Protein AF-A0AAN8IBB4-F1 (afdb_monomer)

Secondary structure (DSSP, 8-state):
--PPPTTTEEE---TTS--EEEEEEEEETTEEEEEEEEPPPPGGGHHHHHHHHHHTT-------S-SEETTEE-S---S-SSSSEEEETTEEEE---------

Nearest PDB structures (foldseek):
  2g59-assembly1_A  TM=9.338E-01  e=2.296E-07  Homo sapiens
  2nlk-assembly1_A  TM=9.441E-01  e=2.996E-07  Homo sapiens
  2gjt-assembly3_A  TM=9.171E-01  e=3.201E-07  Homo sapiens
  3s3e-assembly1_A  TM=9.301E-01  e=3.908E-07  Drosophila melanogaster
  8jby-assembly2_B  TM=9.411E-01  e=1.293E-06  Homo sapiens

Radius of gyration: 14.82 Å; Cα contacts (8 Å, |Δi|>4): 130; chains: 1; bounding box: 36×35×37 Å

Mean predicted aligned error: 3.88 Å

Organism: Trichostrongylus colubriformis (NCBI:txid6319)

Foldseek 3Di:
DDDQDPVFAQFQPDDPDGRDFQWGAPADPVGRRPDIDHAAADPLCLLVVVSSCVVVVPPDDDDPDDCDDPNDGRHDCSADPDADWDDDPPDIHGDPDDDDDDD

Structure (mmCIF, N/CA/C/O backbone):
data_AF-A0AAN8IBB4-F1
#
_entry.id   AF-A0AAN8IBB4-F1
#
loop_
_atom_site.group_PDB
_atom_site.id
_atom_site.type_symbol
_atom_site.label_atom_id
_atom_site.label_alt_id
_atom_site.label_comp_id
_atom_site.label_asym_id
_atom_site.label_entity_id
_atom_site.label_seq_id
_atom_site.pdbx_PDB_ins_code
_atom_site.Cartn_x
_atom_site.Cartn_y
_atom_site.Cartn_z
_atom_site.occupancy
_atom_site.B_iso_or_equiv
_atom_site.auth_seq_id
_atom_site.auth_comp_id
_atom_site.auth_asym_id
_atom_site.auth_atom_id
_atom_site.pdbx_PDB_model_num
ATOM 1 N N . ASP A 1 1 ? 14.590 -8.685 11.621 1.00 71.12 1 ASP A N 1
ATOM 2 C CA . ASP A 1 1 ? 14.182 -7.542 10.790 1.00 71.12 1 ASP A CA 1
ATOM 3 C C . ASP A 1 1 ? 13.791 -8.056 9.407 1.00 71.12 1 ASP A C 1
ATOM 5 O O . ASP A 1 1 ? 14.283 -9.119 9.036 1.00 71.12 1 ASP A O 1
ATOM 9 N N . VAL A 1 2 ? 12.891 -7.376 8.693 1.00 83.62 2 VAL A N 1
ATOM 10 C CA . VAL A 1 2 ? 12.436 -7.761 7.343 1.00 83.62 2 VAL A CA 1
ATOM 11 C C . VAL A 1 2 ? 12.895 -6.690 6.357 1.00 83.62 2 VAL A C 1
ATOM 13 O O . VAL A 1 2 ? 12.330 -5.600 6.293 1.00 83.62 2 VAL A O 1
ATOM 16 N N . GLY A 1 3 ? 13.947 -6.995 5.600 1.00 88.94 3 GLY A N 1
ATOM 17 C CA . GLY A 1 3 ? 14.497 -6.079 4.601 1.00 88.94 3 GLY A CA 1
ATOM 18 C C . GLY A 1 3 ? 13.625 -5.966 3.347 1.00 88.94 3 GLY A C 1
ATOM 19 O O . GLY A 1 3 ? 12.939 -6.917 2.976 1.00 88.94 3 GLY A O 1
ATOM 20 N N . CYS A 1 4 ? 13.692 -4.811 2.682 1.00 93.56 4 CYS A N 1
ATOM 21 C CA . CYS A 1 4 ? 13.149 -4.592 1.339 1.00 93.56 4 CYS A CA 1
ATOM 22 C C . CYS A 1 4 ? 14.270 -4.840 0.320 1.00 93.56 4 CYS A C 1
ATOM 24 O O . CYS A 1 4 ? 15.322 -4.207 0.402 1.00 93.56 4 CYS A O 1
ATOM 26 N N . LEU A 1 5 ? 14.090 -5.788 -0.603 1.00 93.56 5 LEU A N 1
ATOM 27 C CA . LEU A 1 5 ? 15.151 -6.173 -1.542 1.00 93.56 5 LEU A CA 1
ATOM 28 C C . LEU A 1 5 ? 15.221 -5.194 -2.717 1.00 93.56 5 LEU A C 1
ATOM 30 O O . LEU A 1 5 ? 14.288 -5.134 -3.513 1.00 93.56 5 LEU A O 1
ATOM 34 N N . ASP A 1 6 ? 16.345 -4.503 -2.900 1.00 93.69 6 ASP A N 1
ATOM 35 C CA . ASP A 1 6 ? 16.497 -3.512 -3.979 1.00 93.69 6 ASP A CA 1
ATOM 36 C C . ASP A 1 6 ? 16.239 -4.075 -5.383 1.00 93.69 6 ASP A C 1
ATOM 38 O O . ASP A 1 6 ? 15.679 -3.388 -6.236 1.00 93.69 6 ASP A O 1
ATOM 42 N N . ALA A 1 7 ? 16.613 -5.336 -5.625 1.00 94.06 7 ALA A N 1
ATOM 43 C CA . ALA A 1 7 ? 16.488 -5.975 -6.935 1.00 94.06 7 ALA A CA 1
ATOM 44 C C . ALA A 1 7 ? 15.034 -6.123 -7.414 1.00 94.06 7 ALA A C 1
ATOM 46 O O . ALA A 1 7 ? 14.784 -6.165 -8.617 1.00 94.06 7 ALA A O 1
ATOM 47 N N . THR A 1 8 ? 14.079 -6.223 -6.487 1.00 95.00 8 THR A N 1
ATOM 48 C CA . THR A 1 8 ? 12.661 -6.442 -6.808 1.00 95.00 8 THR A CA 1
ATOM 49 C C . THR A 1 8 ? 11.741 -5.429 -6.144 1.00 95.00 8 THR A C 1
ATOM 51 O O . THR A 1 8 ? 10.523 -5.617 -6.184 1.00 95.00 8 THR A O 1
ATOM 54 N N . ARG A 1 9 ? 12.288 -4.377 -5.517 1.00 96.75 9 ARG A N 1
ATOM 55 C CA . ARG A 1 9 ? 11.464 -3.379 -4.840 1.00 96.75 9 ARG A CA 1
ATOM 56 C C . ARG A 1 9 ? 10.560 -2.674 -5.838 1.00 96.75 9 ARG A C 1
ATOM 58 O O . ARG A 1 9 ? 10.959 -2.396 -6.973 1.00 96.75 9 ARG A O 1
ATOM 65 N N . VAL A 1 10 ? 9.354 -2.363 -5.395 1.00 96.62 10 VAL A N 1
ATOM 66 C CA . VAL A 1 10 ? 8.483 -1.448 -6.121 1.00 96.62 10 VAL A CA 1
ATOM 67 C C . VAL A 1 10 ? 9.087 -0.047 -6.020 1.00 96.62 10 VAL A C 1
ATOM 69 O O . VAL A 1 10 ? 9.607 0.341 -4.972 1.00 96.62 10 VAL A O 1
ATOM 72 N N . LYS A 1 11 ? 9.066 0.693 -7.129 1.00 96.31 11 LYS A N 1
ATOM 73 C CA . LYS A 1 11 ? 9.526 2.083 -7.189 1.00 96.31 11 LYS A CA 1
ATOM 74 C C . LYS A 1 11 ? 8.345 2.965 -7.548 1.00 96.31 11 LYS A C 1
ATOM 76 O O . LYS A 1 11 ? 7.666 2.684 -8.534 1.00 96.31 11 LYS A O 1
ATOM 81 N N . LEU A 1 12 ? 8.093 3.991 -6.749 1.00 96.19 12 LEU A N 1
ATOM 82 C CA . LEU A 1 12 ? 7.019 4.938 -7.015 1.00 96.19 12 LEU A CA 1
ATOM 83 C C . LEU A 1 12 ? 7.457 5.939 -8.085 1.00 96.19 12 LEU A C 1
ATOM 85 O O . LEU A 1 12 ? 8.518 6.549 -7.984 1.00 96.19 12 LEU A O 1
ATOM 89 N N . GLU A 1 13 ? 6.619 6.146 -9.092 1.00 93.31 13 GLU A N 1
ATOM 90 C CA . GLU A 1 13 ? 6.833 7.089 -10.193 1.00 93.31 13 GLU A CA 1
ATOM 91 C C . GLU A 1 13 ? 6.324 8.496 -9.826 1.00 93.31 13 GLU A C 1
ATOM 93 O O . GLU A 1 13 ? 5.571 9.131 -10.565 1.00 93.31 13 GLU A O 1
ATOM 98 N N . TYR A 1 14 ? 6.693 8.993 -8.641 1.00 81.50 14 TYR A N 1
ATOM 99 C CA . TYR A 1 14 ? 6.253 10.306 -8.168 1.00 81.50 14 TYR A CA 1
ATOM 100 C C . TYR A 1 14 ? 7.066 11.431 -8.822 1.00 81.50 14 TYR A C 1
ATOM 102 O O . TYR A 1 14 ? 8.299 11.418 -8.803 1.00 81.50 14 TYR A O 1
ATOM 110 N N . TYR A 1 15 ? 6.399 12.460 -9.352 1.00 66.69 15 TYR A N 1
ATOM 111 C CA . TYR A 1 15 ? 7.097 13.619 -9.910 1.00 66.69 15 TYR A CA 1
ATOM 112 C C . TYR A 1 15 ? 7.746 14.438 -8.778 1.00 66.69 15 TYR A C 1
ATOM 114 O O . TYR A 1 15 ? 7.066 15.166 -8.056 1.00 66.69 15 TYR A O 1
ATOM 122 N N . GLY A 1 16 ? 9.065 14.297 -8.602 1.00 67.19 16 GLY A N 1
ATOM 123 C CA . GLY A 1 16 ? 9.860 15.078 -7.642 1.00 67.19 16 GLY A CA 1
ATOM 124 C C . GLY A 1 16 ? 9.837 14.592 -6.185 1.00 67.19 16 GLY A C 1
ATOM 125 O O . GLY A 1 16 ? 10.147 15.383 -5.296 1.00 67.19 16 GLY A O 1
ATOM 126 N N . GLY A 1 17 ? 9.466 13.332 -5.929 1.00 77.88 17 GLY A N 1
ATOM 127 C CA . GLY A 1 17 ? 9.435 12.722 -4.588 1.00 77.88 17 GLY A CA 1
ATOM 128 C C . GLY A 1 17 ? 10.420 11.559 -4.413 1.00 77.88 17 GLY A C 1
ATOM 129 O O . GLY A 1 17 ? 11.114 11.183 -5.354 1.00 77.88 17 GLY A O 1
ATOM 130 N N . ASP A 1 18 ? 10.468 10.999 -3.201 1.00 87.75 18 ASP A N 1
ATOM 131 C CA . ASP A 1 18 ? 11.159 9.732 -2.912 1.00 87.75 18 ASP A CA 1
ATOM 132 C C . ASP A 1 18 ? 10.442 8.572 -3.634 1.00 87.75 18 ASP A C 1
ATOM 134 O O . ASP A 1 18 ? 9.210 8.511 -3.644 1.00 87.75 18 ASP A O 1
ATOM 138 N N . ASP A 1 19 ? 11.206 7.668 -4.254 1.00 94.69 19 ASP A N 1
ATOM 139 C CA . ASP A 1 19 ? 10.675 6.512 -4.988 1.00 94.69 19 ASP A CA 1
ATOM 140 C C . ASP A 1 19 ? 10.409 5.301 -4.076 1.00 94.69 19 ASP A C 1
ATOM 142 O O . ASP A 1 19 ? 9.975 4.243 -4.549 1.00 94.69 19 ASP A O 1
ATOM 146 N N . TYR A 1 20 ? 10.715 5.424 -2.782 1.00 95.62 20 TYR A N 1
ATOM 147 C CA . TYR A 1 20 ? 10.723 4.308 -1.855 1.00 95.62 20 TYR A CA 1
ATOM 148 C C . TYR A 1 20 ? 9.341 3.973 -1.282 1.00 95.62 20 TYR A C 1
ATOM 150 O O . TYR A 1 20 ? 8.658 4.790 -0.666 1.00 95.62 20 TYR A O 1
ATOM 158 N N . ILE A 1 21 ? 8.998 2.690 -1.368 1.00 97.31 21 ILE A N 1
ATOM 159 C CA . ILE A 1 21 ? 7.993 2.032 -0.537 1.00 97.31 21 ILE A CA 1
ATOM 160 C C . ILE A 1 21 ? 8.530 0.654 -0.135 1.00 97.31 21 ILE A C 1
ATOM 162 O O . ILE A 1 21 ? 9.240 0.002 -0.903 1.00 97.31 21 ILE A O 1
ATOM 166 N N . HIS A 1 22 ? 8.212 0.190 1.077 1.00 97.56 22 HIS A N 1
ATOM 167 C CA . HIS A 1 22 ? 8.621 -1.141 1.541 1.00 97.56 22 HIS A CA 1
ATOM 168 C C . HIS A 1 22 ? 7.702 -2.212 0.936 1.00 97.56 22 HIS A C 1
ATOM 170 O O . HIS A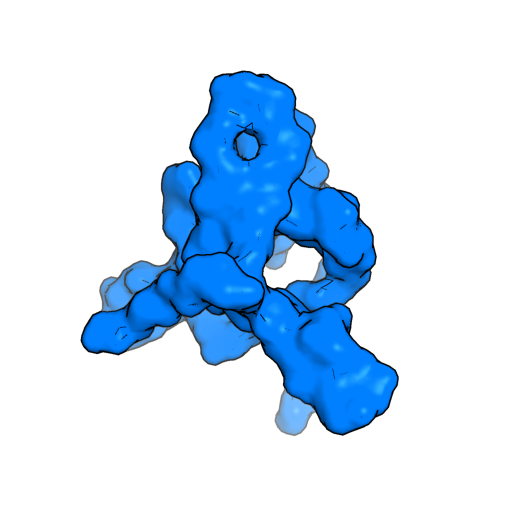 1 22 ? 6.750 -2.693 1.559 1.00 97.56 22 HIS A O 1
ATOM 176 N N . ALA A 1 23 ? 7.936 -2.495 -0.343 1.00 97.94 23 ALA A N 1
ATOM 177 C CA . ALA A 1 23 ? 7.192 -3.452 -1.141 1.00 97.94 23 ALA A CA 1
ATOM 178 C C . ALA A 1 23 ? 8.094 -4.094 -2.198 1.00 97.94 23 ALA A C 1
ATOM 180 O O . ALA A 1 23 ? 8.958 -3.434 -2.772 1.00 97.94 23 ALA A O 1
ATOM 181 N N . ASN A 1 24 ? 7.847 -5.363 -2.509 1.00 97.75 24 ASN A N 1
ATOM 182 C CA . ASN A 1 24 ? 8.575 -6.124 -3.516 1.00 97.75 24 ASN A CA 1
ATOM 183 C C . ASN A 1 24 ? 7.607 -6.823 -4.475 1.00 97.75 24 ASN A C 1
ATOM 185 O O . ASN A 1 24 ? 6.599 -7.393 -4.049 1.00 97.75 24 ASN A O 1
ATOM 189 N N . TYR A 1 25 ? 7.953 -6.844 -5.763 1.00 97.31 25 TYR A N 1
ATOM 190 C CA . TYR A 1 25 ? 7.301 -7.730 -6.722 1.00 97.31 25 TYR A CA 1
ATOM 191 C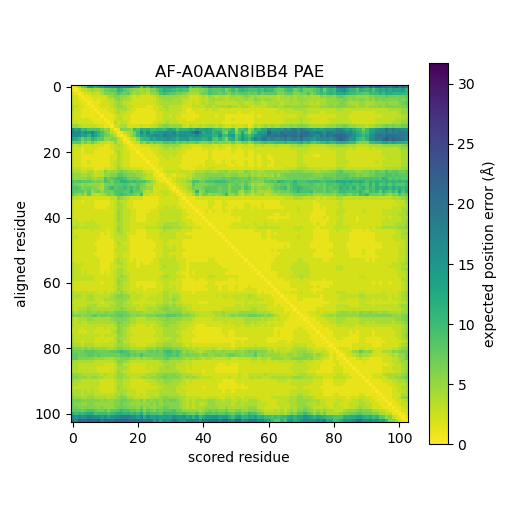 C . TYR A 1 25 ? 7.653 -9.184 -6.412 1.00 97.31 25 TYR A C 1
ATOM 193 O O . TYR A 1 25 ? 8.825 -9.532 -6.239 1.00 97.31 25 TYR A O 1
ATOM 201 N N . VAL A 1 26 ? 6.635 -10.041 -6.388 1.00 95.62 26 VAL A N 1
ATOM 202 C CA . VAL A 1 26 ? 6.773 -11.485 -6.201 1.00 95.62 26 VAL A CA 1
ATOM 203 C C . VAL A 1 26 ? 6.153 -12.201 -7.393 1.00 95.62 26 VAL A C 1
ATOM 205 O O . VAL A 1 26 ? 4.978 -12.022 -7.723 1.00 95.62 26 VAL A O 1
ATOM 208 N N . GLY A 1 27 ? 6.976 -13.003 -8.062 1.00 93.31 27 GLY A N 1
ATOM 209 C CA . GLY A 1 27 ? 6.576 -13.780 -9.224 1.00 93.31 27 GLY A CA 1
ATOM 210 C C . GLY A 1 27 ? 6.098 -15.189 -8.884 1.00 93.31 27 GLY A C 1
ATOM 211 O O . GLY A 1 27 ? 6.367 -15.736 -7.818 1.00 93.31 27 GLY A O 1
ATOM 212 N N . THR A 1 28 ? 5.426 -15.798 -9.849 1.00 90.75 28 THR A N 1
ATOM 213 C CA . THR A 1 28 ? 5.196 -17.238 -9.973 1.00 90.75 28 THR A CA 1
ATOM 214 C C . THR A 1 28 ? 5.979 -17.759 -11.186 1.00 90.75 28 THR A C 1
ATOM 216 O O . THR A 1 28 ? 6.430 -16.956 -12.008 1.00 90.75 28 THR A O 1
ATOM 219 N N . PRO A 1 29 ? 6.100 -19.087 -11.383 1.00 90.62 29 PRO A N 1
ATOM 220 C CA . PRO A 1 29 ? 6.723 -19.642 -12.590 1.00 90.62 29 PRO A CA 1
ATOM 221 C C . PRO A 1 29 ? 6.097 -19.158 -13.909 1.00 90.62 29 PRO A C 1
ATOM 223 O O . PRO A 1 29 ? 6.747 -19.191 -14.947 1.00 90.62 29 PRO A O 1
ATOM 226 N N . THR A 1 30 ? 4.839 -18.710 -13.874 1.00 91.25 30 THR A N 1
ATOM 227 C CA . THR A 1 30 ? 4.069 -18.267 -15.044 1.00 91.25 30 THR A CA 1
ATOM 228 C C . THR A 1 30 ? 3.906 -16.748 -15.146 1.00 91.25 30 THR A C 1
ATOM 230 O O . THR A 1 30 ? 3.417 -16.263 -16.161 1.00 91.25 30 THR A O 1
ATOM 233 N N . SER A 1 31 ? 4.291 -15.979 -14.122 1.00 89.38 31 SER A N 1
ATOM 234 C CA . SER A 1 31 ? 4.170 -14.517 -14.113 1.00 89.38 31 SER A CA 1
ATOM 235 C C . SER A 1 31 ? 5.192 -13.903 -13.160 1.00 89.38 31 SER A C 1
ATOM 237 O 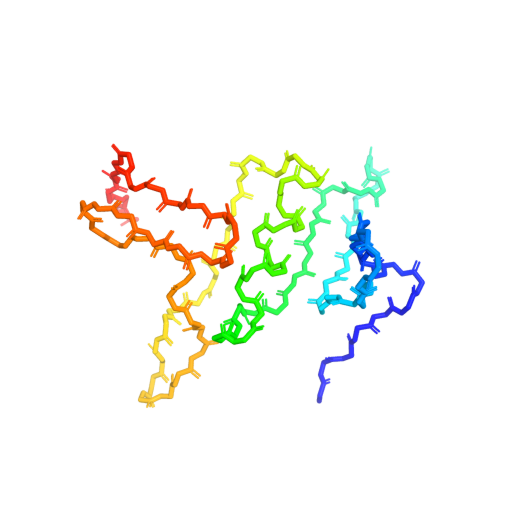O . SER A 1 31 ? 5.077 -14.029 -11.946 1.00 89.38 31 SER A O 1
ATOM 239 N N . SER A 1 32 ? 6.196 -13.208 -13.697 1.00 81.81 32 SER A N 1
ATOM 240 C CA . SER A 1 32 ? 7.307 -12.643 -12.915 1.00 81.81 32 SER A CA 1
ATOM 241 C C . SER A 1 32 ? 6.904 -11.513 -11.957 1.00 81.81 32 SER A C 1
ATOM 243 O O . SER A 1 32 ? 7.656 -11.208 -11.035 1.00 81.81 32 SER A O 1
ATOM 245 N N . ARG A 1 33 ? 5.722 -10.912 -12.141 1.00 82.62 33 ARG A N 1
ATOM 246 C CA . ARG A 1 33 ? 5.160 -9.844 -11.296 1.00 82.62 33 ARG A CA 1
ATOM 247 C C . ARG A 1 33 ? 3.705 -10.149 -10.954 1.00 82.62 33 ARG A C 1
ATOM 249 O O . ARG A 1 33 ? 2.796 -9.408 -11.310 1.00 82.62 33 ARG A O 1
ATOM 256 N N . ARG A 1 34 ? 3.475 -11.301 -10.325 1.00 90.06 34 ARG A N 1
ATOM 257 C CA . ARG A 1 34 ? 2.117 -11.769 -10.028 1.00 90.06 34 ARG A CA 1
ATOM 258 C C . ARG A 1 34 ? 1.499 -11.068 -8.823 1.00 90.06 34 ARG A C 1
ATOM 260 O O . ARG A 1 34 ? 0.280 -10.888 -8.799 1.00 90.06 34 ARG A O 1
ATOM 267 N N . PHE A 1 35 ? 2.325 -10.743 -7.833 1.00 96.44 35 PHE A N 1
ATOM 268 C CA . PHE A 1 35 ? 1.923 -10.139 -6.570 1.00 96.44 35 PHE A CA 1
ATOM 269 C C . PHE A 1 35 ? 2.854 -8.990 -6.198 1.00 96.44 35 PHE A C 1
ATOM 271 O O . PHE A 1 35 ? 4.016 -8.951 -6.608 1.00 96.44 35 PHE A O 1
ATOM 278 N N . ILE A 1 36 ? 2.345 -8.105 -5.349 1.00 98.00 36 ILE A N 1
ATOM 279 C CA . ILE A 1 36 ? 3.141 -7.151 -4.590 1.00 98.00 36 ILE A CA 1
ATOM 280 C C . ILE A 1 36 ? 3.006 -7.553 -3.125 1.00 98.00 36 ILE A C 1
ATOM 282 O O . ILE A 1 36 ? 1.901 -7.572 -2.584 1.00 98.00 36 ILE A O 1
ATOM 286 N N . CYS A 1 37 ? 4.125 -7.887 -2.491 1.00 97.50 37 CYS A N 1
ATOM 287 C CA . CYS A 1 37 ? 4.178 -8.100 -1.049 1.00 97.50 37 CYS A CA 1
ATOM 288 C C . CYS A 1 37 ? 4.735 -6.834 -0.406 1.00 97.50 37 CYS A C 1
ATOM 290 O O . CYS A 1 37 ? 5.817 -6.386 -0.776 1.00 97.50 37 CYS A O 1
ATOM 292 N N . THR A 1 38 ? 4.010 -6.262 0.549 1.00 98.12 38 THR A N 1
ATOM 293 C CA . THR A 1 38 ? 4.382 -5.012 1.221 1.00 98.12 38 THR A CA 1
ATOM 294 C C . THR A 1 38 ? 4.161 -5.121 2.722 1.00 98.12 38 THR A C 1
ATOM 296 O O . THR A 1 38 ? 3.394 -5.969 3.187 1.00 98.12 38 THR A O 1
ATOM 299 N N . GLN A 1 39 ? 4.849 -4.279 3.490 1.00 97.56 39 GLN A N 1
ATOM 300 C CA . GLN A 1 39 ? 4.542 -4.118 4.906 1.00 97.56 39 GLN A CA 1
ATOM 301 C C . GLN A 1 39 ? 3.112 -3.589 5.112 1.00 97.56 39 GLN A C 1
ATOM 303 O O . GLN A 1 39 ? 2.535 -2.939 4.240 1.00 97.56 39 GLN A O 1
ATOM 308 N N . ALA A 1 40 ? 2.566 -3.794 6.311 1.00 97.62 40 ALA A N 1
ATOM 309 C CA . ALA A 1 40 ? 1.334 -3.124 6.708 1.00 97.62 40 ALA A CA 1
ATOM 310 C C . ALA A 1 40 ? 1.518 -1.591 6.641 1.00 97.62 40 ALA A C 1
ATOM 312 O O . ALA A 1 40 ? 2.520 -1.084 7.164 1.00 97.62 40 ALA A O 1
ATOM 313 N N . PRO A 1 41 ? 0.584 -0.842 6.022 1.00 98.00 41 PRO A N 1
ATOM 314 C CA . PRO A 1 41 ? 0.668 0.610 5.958 1.00 98.00 41 PRO A CA 1
ATOM 315 C C . PRO A 1 41 ? 0.861 1.256 7.331 1.00 98.00 41 PRO A C 1
ATOM 317 O O . PRO A 1 41 ? 0.201 0.906 8.313 1.00 98.00 41 PRO A O 1
ATOM 320 N N . LEU A 1 42 ? 1.768 2.228 7.382 1.00 97.44 42 LEU A N 1
ATOM 321 C CA . LEU A 1 42 ? 1.950 3.127 8.515 1.00 97.44 42 LEU A CA 1
ATOM 322 C C . LEU A 1 42 ? 1.165 4.412 8.251 1.00 97.44 42 LEU A C 1
ATOM 324 O O . LEU A 1 42 ? 0.911 4.759 7.100 1.00 97.44 42 LEU A O 1
ATOM 328 N N . GLU A 1 43 ? 0.860 5.169 9.304 1.00 96.38 43 GLU A N 1
ATOM 329 C CA . GLU A 1 43 ? 0.169 6.466 9.204 1.00 96.38 43 GLU A CA 1
ATOM 330 C C . GLU A 1 43 ? 0.793 7.378 8.135 1.00 96.38 43 GLU A C 1
ATOM 332 O O . GLU A 1 43 ? 0.111 7.883 7.249 1.00 96.38 43 GLU A O 1
ATOM 337 N N . LYS A 1 44 ? 2.125 7.488 8.150 1.00 96.06 44 LYS A N 1
ATOM 338 C CA . LYS A 1 44 ? 2.895 8.324 7.220 1.00 96.06 44 LYS A CA 1
ATOM 339 C C . LYS A 1 44 ? 3.126 7.723 5.828 1.00 96.06 44 LYS A C 1
ATOM 341 O O . LYS A 1 44 ? 3.762 8.387 5.026 1.00 96.06 44 LYS A O 1
ATOM 346 N N . THR A 1 45 ? 2.712 6.477 5.573 1.00 96.75 45 THR A N 1
ATOM 347 C CA . THR A 1 45 ? 2.962 5.777 4.293 1.00 96.75 45 THR A CA 1
ATOM 348 C C . THR A 1 45 ? 1.681 5.353 3.572 1.00 96.75 45 THR A C 1
ATOM 350 O O . THR A 1 45 ? 1.737 4.592 2.606 1.00 96.75 45 THR A O 1
ATOM 353 N N . CYS A 1 46 ? 0.504 5.766 4.054 1.00 97.69 46 CYS A N 1
ATOM 354 C CA . CYS A 1 46 ? -0.769 5.389 3.433 1.00 97.69 46 CYS A CA 1
ATOM 355 C C . CYS A 1 46 ? -0.950 6.027 2.051 1.00 97.69 46 CYS A C 1
ATOM 357 O O . CYS A 1 46 ? -1.499 5.392 1.153 1.00 97.69 46 CYS A O 1
ATOM 359 N N . LYS A 1 47 ? -0.452 7.255 1.860 1.00 96.25 47 LYS A N 1
ATOM 360 C CA . LYS A 1 47 ? -0.464 7.9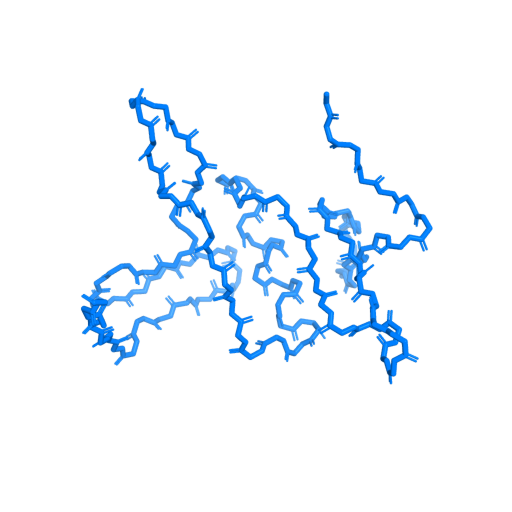27 0.556 1.00 96.25 47 LYS A CA 1
ATOM 361 C C . LYS A 1 47 ? 0.344 7.124 -0.466 1.00 96.25 47 LYS A C 1
ATOM 363 O O . LYS A 1 47 ? -0.150 6.837 -1.550 1.00 96.25 47 LYS A O 1
ATOM 368 N N . GLU A 1 48 ? 1.558 6.733 -0.099 1.00 96.62 48 GLU A N 1
ATOM 369 C CA . GLU A 1 48 ? 2.481 5.953 -0.923 1.00 96.62 48 GLU A CA 1
ATOM 370 C C . GLU A 1 48 ? 1.902 4.570 -1.240 1.00 96.62 48 GLU A C 1
ATOM 372 O O . GLU A 1 48 ? 1.983 4.119 -2.380 1.00 96.62 48 GLU A O 1
ATOM 377 N N . PHE A 1 49 ? 1.256 3.925 -0.262 1.00 98.12 49 PHE A N 1
ATOM 378 C CA . PHE A 1 49 ? 0.555 2.655 -0.460 1.00 98.12 49 PHE A CA 1
ATOM 379 C C . PHE A 1 49 ? -0.549 2.767 -1.519 1.00 98.12 49 PHE A C 1
ATOM 381 O O . PHE A 1 49 ? -0.584 1.973 -2.456 1.00 98.12 49 PHE A O 1
ATOM 388 N N . TRP A 1 50 ? -1.422 3.773 -1.425 1.00 97.75 50 TRP A N 1
ATOM 389 C CA . TRP A 1 50 ? -2.477 3.955 -2.423 1.00 97.75 50 TRP A CA 1
ATOM 390 C C . TRP A 1 50 ? -1.945 4.383 -3.784 1.00 97.75 50 TRP A C 1
ATOM 392 O O . TRP A 1 50 ? -2.453 3.923 -4.806 1.00 97.75 50 TRP A O 1
ATOM 402 N N . PHE A 1 51 ? -0.902 5.211 -3.812 1.00 96.25 51 PHE A N 1
ATOM 403 C CA . PHE A 1 51 ? -0.240 5.581 -5.055 1.00 96.25 51 PHE A CA 1
ATOM 404 C C . PHE A 1 51 ? 0.356 4.351 -5.751 1.00 96.25 51 PHE A C 1
ATOM 406 O O . PH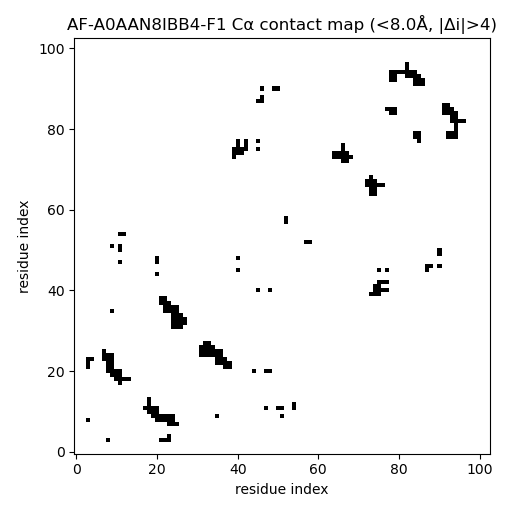E A 1 51 ? 0.118 4.162 -6.941 1.00 96.25 51 PHE A O 1
ATOM 413 N N . MET A 1 52 ? 1.025 3.462 -5.005 1.00 97.38 52 MET A N 1
ATOM 414 C CA . MET A 1 52 ? 1.495 2.168 -5.509 1.00 97.38 52 MET A CA 1
ATOM 415 C C . MET A 1 52 ? 0.346 1.348 -6.107 1.00 97.38 52 MET A C 1
ATOM 417 O O . MET A 1 52 ? 0.472 0.844 -7.221 1.00 97.38 52 MET A O 1
ATOM 421 N N . CYS A 1 53 ? -0.781 1.232 -5.397 1.00 97.88 53 CYS A N 1
ATOM 422 C CA . CYS A 1 53 ? -1.945 0.499 -5.892 1.00 97.88 53 CYS A CA 1
ATOM 423 C C . CYS A 1 53 ? -2.486 1.083 -7.205 1.00 97.88 53 CYS A C 1
ATOM 425 O O . CYS A 1 53 ? -2.788 0.326 -8.123 1.00 97.88 53 CYS A O 1
ATOM 427 N N . MET A 1 54 ? -2.582 2.410 -7.323 1.00 96.25 54 MET A N 1
ATOM 428 C CA . MET A 1 54 ? -3.033 3.065 -8.556 1.00 96.25 54 MET A CA 1
ATOM 429 C C . MET A 1 54 ? -2.030 2.892 -9.705 1.00 96.25 54 MET A C 1
ATOM 431 O O . MET A 1 54 ? -2.435 2.573 -10.823 1.00 96.25 54 MET A O 1
ATOM 435 N N . GLN A 1 55 ? -0.735 3.070 -9.428 1.00 96.00 55 GLN A N 1
ATOM 436 C CA . GLN A 1 55 ? 0.353 2.930 -10.397 1.00 96.00 55 GLN A CA 1
ATOM 437 C C . GLN A 1 55 ? 0.391 1.522 -11.004 1.00 96.00 55 GLN A C 1
ATOM 439 O O . GLN A 1 55 ? 0.419 1.379 -12.225 1.00 96.00 55 GLN A O 1
ATOM 444 N N . ASP A 1 56 ? 0.342 0.485 -10.165 1.00 96.06 56 ASP A N 1
ATOM 445 C CA . ASP A 1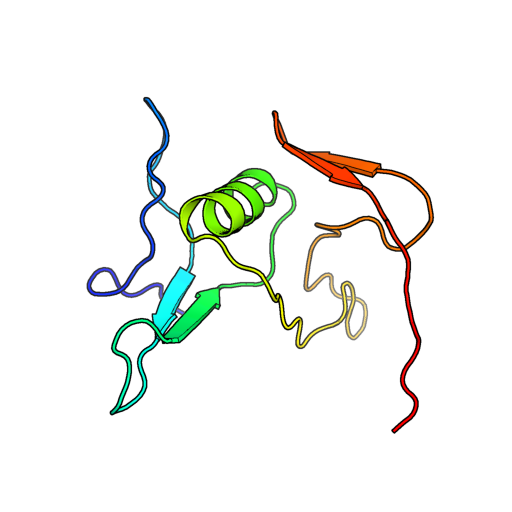 56 ? 0.382 -0.918 -10.605 1.00 96.06 56 ASP A CA 1
ATOM 446 C C . ASP A 1 56 ? -0.999 -1.476 -10.988 1.00 96.06 56 ASP A C 1
ATOM 448 O O . ASP A 1 56 ? -1.135 -2.662 -11.283 1.00 96.06 56 ASP A O 1
ATOM 452 N N . ARG A 1 57 ? -2.037 -0.626 -10.999 1.00 96.50 57 ARG A N 1
ATOM 453 C CA . ARG A 1 57 ? -3.428 -1.002 -11.307 1.00 96.50 57 ARG A CA 1
ATOM 454 C C . ARG A 1 57 ? -3.911 -2.193 -10.468 1.00 96.50 57 ARG A C 1
ATOM 456 O O . ARG A 1 57 ? -4.522 -3.127 -10.979 1.00 96.50 57 ARG A O 1
ATOM 463 N N . VAL A 1 58 ? -3.620 -2.163 -9.171 1.00 97.31 58 VAL A N 1
ATOM 464 C CA . VAL A 1 58 ? -4.038 -3.190 -8.214 1.00 97.31 58 VAL A CA 1
ATOM 465 C C . VAL A 1 58 ? -5.558 -3.188 -8.079 1.00 97.31 58 VAL A C 1
ATOM 467 O O . VAL A 1 58 ? -6.153 -2.195 -7.669 1.00 97.31 58 VAL A O 1
ATOM 470 N N . GLU A 1 59 ? -6.176 -4.331 -8.366 1.00 96.50 59 GLU A N 1
ATOM 471 C CA . GLU A 1 59 ? -7.624 -4.533 -8.213 1.00 96.50 59 GLU A CA 1
ATOM 472 C C . GLU A 1 59 ? -7.999 -5.152 -6.858 1.00 96.50 59 GLU A C 1
ATOM 474 O O . GLU A 1 59 ? -9.090 -4.919 -6.343 1.00 96.50 59 GLU A O 1
ATOM 479 N N . PHE A 1 60 ? -7.091 -5.930 -6.259 1.00 97.25 60 PHE A N 1
ATOM 480 C CA . PHE A 1 60 ? -7.350 -6.681 -5.030 1.00 97.25 60 PHE A CA 1
ATOM 481 C C . PHE A 1 60 ? -6.236 -6.478 -4.008 1.00 97.25 60 PHE A C 1
ATOM 483 O O . PHE A 1 60 ? -5.057 -6.658 -4.312 1.00 97.25 60 PHE A O 1
ATOM 490 N N . ILE A 1 61 ? -6.630 -6.183 -2.770 1.00 98.25 61 ILE A N 1
ATOM 491 C CA . ILE A 1 61 ? -5.741 -6.107 -1.611 1.00 98.25 61 ILE A CA 1
ATOM 492 C C . ILE A 1 61 ? -6.152 -7.209 -0.636 1.00 98.25 61 ILE A C 1
ATOM 494 O O . ILE A 1 61 ? -7.308 -7.281 -0.223 1.00 98.25 61 ILE A O 1
ATOM 498 N N . VAL A 1 62 ? -5.201 -8.064 -0.260 1.00 97.75 62 VAL A N 1
ATOM 499 C CA . VAL A 1 62 ? -5.404 -9.109 0.750 1.00 97.75 62 VAL A CA 1
ATOM 500 C C . VAL A 1 62 ? -4.665 -8.702 2.019 1.00 97.75 62 VAL A C 1
ATOM 502 O O . VAL A 1 62 ? -3.439 -8.762 2.080 1.00 97.75 62 VAL A O 1
ATOM 505 N N . MET A 1 63 ? -5.412 -8.277 3.036 1.00 97.44 63 MET A N 1
ATOM 506 C CA . MET A 1 63 ? -4.872 -7.919 4.348 1.00 97.44 63 MET A CA 1
ATOM 507 C C . MET A 1 63 ? -4.913 -9.136 5.278 1.00 97.44 63 MET A C 1
ATOM 509 O O . MET A 1 63 ? -5.977 -9.695 5.524 1.00 97.44 63 MET A O 1
ATOM 513 N N . LEU A 1 64 ? -3.751 -9.548 5.792 1.00 96.62 64 LEU A N 1
ATOM 514 C CA . LEU A 1 64 ? -3.588 -10.762 6.612 1.00 96.62 64 LE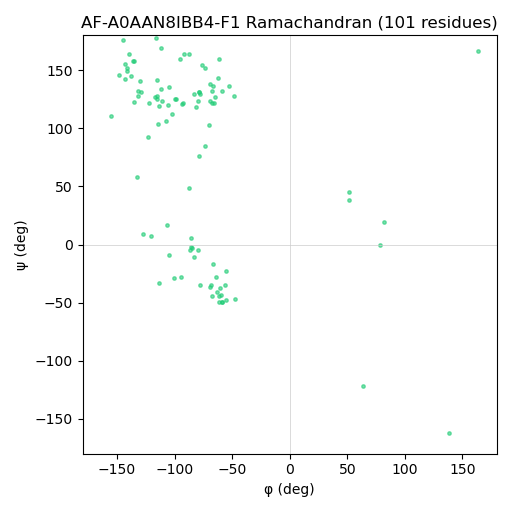U A CA 1
ATOM 515 C C . LEU A 1 64 ? -3.363 -10.466 8.106 1.00 96.62 64 LEU A C 1
ATOM 517 O O . LEU A 1 64 ? -2.876 -11.322 8.842 1.00 96.62 64 LEU A O 1
ATOM 521 N N . CYS A 1 65 ? -3.680 -9.252 8.551 1.00 95.06 65 CYS A N 1
ATOM 522 C CA . CYS A 1 65 ? -3.583 -8.828 9.945 1.00 95.06 65 CYS A CA 1
ATOM 523 C C . CYS A 1 65 ? -4.785 -7.962 10.329 1.00 95.06 65 CYS A C 1
ATOM 525 O O . CYS A 1 65 ? -5.487 -7.444 9.462 1.00 95.06 65 CYS A O 1
ATOM 527 N N . ASN A 1 66 ? -5.004 -7.781 11.629 1.00 96.12 66 ASN A N 1
ATOM 528 C CA . ASN A 1 66 ? -5.919 -6.751 12.127 1.00 96.12 66 ASN A CA 1
ATOM 529 C C . ASN A 1 66 ? -5.177 -5.416 12.303 1.00 96.12 66 ASN A C 1
ATOM 531 O O . ASN A 1 66 ? -3.952 -5.386 12.409 1.00 96.12 66 ASN A O 1
ATOM 535 N N . PHE A 1 67 ? -5.903 -4.298 12.424 1.00 97.31 67 PHE A N 1
ATOM 536 C CA . PHE A 1 67 ? -5.279 -3.010 12.770 1.00 97.31 67 PHE A CA 1
ATOM 537 C C . PHE A 1 67 ? -4.574 -3.055 14.133 1.00 97.31 67 PHE A C 1
ATOM 539 O O . PHE A 1 67 ? -3.487 -2.496 14.300 1.00 97.31 67 PHE A O 1
ATOM 546 N N . VAL A 1 68 ? -5.162 -3.770 15.096 1.00 97.31 68 VAL A N 1
ATOM 547 C CA . VAL A 1 68 ? -4.611 -3.985 16.437 1.00 97.31 68 VAL A CA 1
ATOM 548 C C . VAL A 1 68 ? -4.623 -5.473 16.760 1.00 97.31 68 VAL A C 1
ATOM 550 O O . VAL A 1 68 ? -5.648 -6.140 16.639 1.00 97.31 68 VAL A O 1
ATOM 553 N N . GLU A 1 69 ? -3.491 -5.989 17.233 1.00 96.44 69 GLU A N 1
ATOM 554 C CA . GLU A 1 69 ? -3.346 -7.373 17.680 1.00 96.44 69 GLU A CA 1
ATOM 555 C C . GLU A 1 69 ? -2.650 -7.401 19.035 1.00 96.44 69 GLU A C 1
ATOM 557 O O . GLU A 1 69 ? -1.577 -6.818 19.203 1.00 96.44 69 GLU A O 1
ATOM 562 N N . LYS A 1 70 ? -3.249 -8.091 20.013 1.00 96.00 70 LYS A N 1
ATOM 563 C CA . LYS A 1 70 ? -2.705 -8.208 21.380 1.00 96.00 70 LYS A CA 1
ATOM 564 C C . LYS A 1 70 ? -2.345 -6.842 22.000 1.00 96.00 70 LYS A C 1
ATOM 566 O O . LYS A 1 70 ? -1.323 -6.706 22.663 1.00 96.00 70 LYS A O 1
ATOM 571 N N . GLY A 1 71 ? -3.168 -5.822 21.741 1.00 95.56 71 GLY A N 1
ATOM 572 C CA . GLY A 1 71 ? -2.977 -4.457 22.248 1.00 95.56 71 GLY A CA 1
ATOM 573 C C . GLY A 1 71 ? -1.929 -3.617 21.507 1.00 95.56 71 GLY A C 1
ATOM 574 O O . GLY A 1 71 ? -1.750 -2.451 21.845 1.00 95.56 71 GLY A O 1
ATOM 575 N N . ALA A 1 72 ? -1.260 -4.162 20.488 1.00 95.62 72 ALA A N 1
ATOM 576 C CA . ALA A 1 72 ? -0.283 -3.435 19.683 1.00 95.62 72 ALA A CA 1
ATOM 577 C C . ALA A 1 72 ? -0.859 -3.065 18.311 1.00 95.62 72 ALA A C 1
ATOM 579 O O . ALA A 1 72 ? -1.459 -3.906 17.640 1.00 95.62 72 ALA A O 1
ATOM 580 N N . LYS A 1 73 ? -0.628 -1.824 17.864 1.00 95.69 73 LYS A N 1
ATOM 581 C CA . LYS A 1 73 ? -0.942 -1.397 16.491 1.00 95.69 73 LYS A CA 1
ATOM 582 C C . LYS A 1 73 ? -0.064 -2.169 15.499 1.00 95.69 73 LYS A C 1
ATOM 584 O O . LYS A 1 73 ? 1.157 -2.196 15.652 1.00 95.69 73 LYS A O 1
ATOM 589 N N . LYS A 1 74 ? -0.688 -2.801 14.505 1.00 96.81 74 LYS A N 1
ATOM 590 C CA . LYS A 1 74 ? -0.025 -3.583 13.447 1.00 96.81 74 LYS A CA 1
ATOM 591 C C . LYS A 1 74 ? -0.168 -2.958 12.071 1.00 96.81 74 LYS A C 1
ATOM 593 O O . LYS A 1 74 ? 0.748 -3.076 11.268 1.00 96.81 74 LYS A O 1
ATOM 598 N N . CYS A 1 75 ? -1.288 -2.293 11.821 1.00 98.00 75 CYS A N 1
ATOM 599 C CA . CYS A 1 75 ? -1.588 -1.633 10.562 1.00 98.00 75 CYS A CA 1
ATOM 600 C C . CYS A 1 75 ? -2.335 -0.334 10.854 1.00 98.00 75 CYS A C 1
ATOM 602 O O . CYS A 1 75 ? -3.156 -0.288 11.771 1.00 98.00 75 CYS A O 1
ATOM 604 N N . PHE A 1 76 ? -2.057 0.713 10.086 1.00 98.06 76 PHE A N 1
ATOM 605 C CA . PHE A 1 76 ? -2.876 1.917 10.095 1.00 98.06 76 PHE A CA 1
ATOM 606 C C . PHE A 1 76 ? -4.178 1.688 9.319 1.00 98.06 76 PHE A C 1
ATOM 608 O O . PHE A 1 76 ? -4.227 0.845 8.423 1.00 98.06 76 PHE A O 1
ATOM 615 N N . GLU A 1 77 ? -5.227 2.436 9.648 1.00 97.69 77 GLU A N 1
ATOM 616 C CA . GLU A 1 77 ? -6.500 2.411 8.923 1.00 97.69 77 GLU A CA 1
ATOM 617 C C . GLU A 1 77 ? -6.347 3.125 7.574 1.00 97.69 77 GLU A C 1
ATOM 619 O O . GLU A 1 77 ? -6.594 4.320 7.438 1.00 97.69 77 GLU A O 1
ATOM 624 N N . TYR A 1 78 ? -5.879 2.387 6.565 1.00 98.12 78 TYR A N 1
ATOM 625 C CA . TYR A 1 78 ? -5.650 2.911 5.216 1.00 98.12 78 TYR A CA 1
ATOM 626 C C . TYR A 1 78 ? -6.912 2.894 4.340 1.00 98.12 78 TYR A C 1
ATOM 628 O O . TYR A 1 78 ? -6.871 3.369 3.214 1.00 98.12 78 TYR A O 1
ATOM 636 N N . PHE A 1 79 ? -8.042 2.372 4.814 1.00 98.06 79 PHE A N 1
ATOM 637 C CA . PHE A 1 79 ? -9.312 2.362 4.085 1.00 98.06 79 PHE A CA 1
ATOM 638 C C . PHE A 1 79 ? -10.485 2.627 5.039 1.00 98.06 79 PHE A C 1
ATOM 640 O O . PHE A 1 79 ? -10.391 2.295 6.223 1.00 98.06 79 PHE A O 1
ATOM 647 N N . PRO A 1 80 ? -11.595 3.216 4.556 1.00 97.00 80 PRO A N 1
ATOM 648 C CA . PRO A 1 80 ? -12.784 3.420 5.374 1.00 97.00 80 PRO A CA 1
ATOM 649 C C . PRO A 1 80 ? -13.434 2.072 5.721 1.00 97.00 80 PRO A C 1
ATOM 651 O O . PRO A 1 80 ? -13.823 1.308 4.840 1.00 97.00 80 PRO A O 1
ATOM 654 N N . THR A 1 81 ? -13.566 1.778 7.016 1.00 93.06 81 THR A N 1
ATOM 655 C CA . THR A 1 81 ? -14.175 0.536 7.538 1.00 93.06 81 THR A CA 1
ATOM 656 C C . THR A 1 81 ? -15.706 0.587 7.603 1.00 93.06 81 THR A C 1
ATOM 658 O O . THR A 1 81 ? -16.357 -0.432 7.827 1.00 93.06 81 THR A O 1
ATOM 661 N N . SER A 1 82 ? -16.287 1.769 7.402 1.00 91.94 82 SER A N 1
ATOM 662 C CA . SER A 1 82 ? -17.727 2.034 7.363 1.00 91.94 82 SER A CA 1
ATOM 663 C C . SER A 1 82 ? -18.028 3.132 6.337 1.00 91.94 82 SER A C 1
ATOM 665 O O . SER A 1 82 ? -17.103 3.683 5.735 1.00 91.94 82 SER A O 1
ATOM 667 N N . ASN A 1 83 ? -19.310 3.441 6.110 1.00 95.69 83 ASN A N 1
ATOM 668 C CA . ASN A 1 83 ? -19.736 4.478 5.168 1.00 95.69 83 ASN A CA 1
ATOM 669 C C . ASN A 1 83 ? -18.961 5.791 5.358 1.00 95.69 83 ASN A C 1
ATOM 671 O O . ASN A 1 83 ? -18.919 6.346 6.454 1.00 95.69 83 ASN A O 1
ATOM 675 N N . GLY A 1 84 ? -18.403 6.307 4.263 1.00 96.75 84 GLY A N 1
ATOM 676 C CA . GLY A 1 84 ? -17.609 7.531 4.256 1.00 96.75 84 GLY A CA 1
ATOM 677 C C . GLY A 1 84 ? -16.375 7.407 3.371 1.00 96.75 84 GLY A C 1
ATOM 678 O O . GLY A 1 84 ? -16.280 6.520 2.518 1.00 96.75 84 GLY A O 1
ATOM 679 N N . SER A 1 85 ? -15.428 8.313 3.584 1.00 98.00 85 SER A N 1
ATOM 680 C CA . SER A 1 85 ? -14.180 8.381 2.831 1.00 98.00 85 SER A CA 1
ATOM 681 C C . SER A 1 85 ? -13.006 8.753 3.727 1.00 98.00 85 SER A C 1
ATOM 683 O O . SER A 1 85 ? -13.169 9.511 4.683 1.00 98.00 85 SER A O 1
ATOM 685 N N . LEU A 1 86 ? -11.818 8.267 3.377 1.00 98.06 86 LEU A N 1
ATOM 686 C CA . LEU A 1 86 ? -10.544 8.708 3.942 1.00 98.06 86 LEU A CA 1
ATOM 687 C C . LEU A 1 86 ? -9.704 9.359 2.843 1.00 98.06 86 LEU A C 1
ATOM 689 O O . LEU A 1 86 ? -9.699 8.883 1.707 1.00 98.06 86 LEU A O 1
ATOM 693 N N . THR A 1 87 ? -8.983 10.425 3.183 1.00 98.06 87 THR A N 1
ATOM 694 C CA . THR A 1 87 ? -8.116 11.149 2.245 1.00 98.06 87 THR A CA 1
ATOM 695 C C . THR A 1 87 ? -6.659 11.030 2.680 1.00 98.06 87 THR A C 1
ATOM 697 O O . THR A 1 87 ? -6.313 11.331 3.821 1.00 98.06 87 THR A O 1
ATOM 700 N N . PHE A 1 88 ? -5.802 10.610 1.750 1.00 95.81 88 PHE A N 1
ATOM 701 C CA . PHE A 1 88 ? -4.364 10.432 1.926 1.00 95.81 88 PHE A CA 1
ATOM 702 C C . PHE A 1 88 ? -3.623 11.272 0.879 1.00 95.81 88 PHE A C 1
ATOM 704 O O . PHE A 1 88 ? -3.401 10.844 -0.255 1.00 95.81 88 PHE A O 1
ATOM 711 N N . GLY A 1 89 ? -3.262 12.504 1.247 1.00 93.19 89 GLY A N 1
ATOM 712 C CA . GLY A 1 89 ? -2.770 13.492 0.283 1.00 93.19 89 GLY A CA 1
ATOM 713 C C . GLY A 1 89 ? -3.854 13.838 -0.740 1.00 93.19 89 GLY A C 1
ATOM 714 O O . GLY A 1 89 ? -4.937 14.264 -0.362 1.00 93.19 89 GLY A O 1
ATOM 715 N N . GLU A 1 90 ? -3.568 13.618 -2.022 1.00 92.88 90 GLU A N 1
ATOM 716 C CA . GLU A 1 90 ? -4.496 13.872 -3.138 1.00 92.88 90 GLU A CA 1
ATOM 717 C C . GLU A 1 90 ? -5.439 12.683 -3.421 1.00 92.88 90 GLU A C 1
ATOM 719 O O . GLU A 1 90 ? -6.311 12.763 -4.284 1.00 92.88 90 GLU A O 1
ATOM 724 N N . ILE A 1 91 ? -5.262 11.548 -2.733 1.00 95.50 91 ILE A N 1
ATOM 725 C CA . ILE A 1 91 ? -6.026 10.322 -2.992 1.00 95.50 91 ILE A CA 1
ATOM 726 C C . ILE A 1 91 ? -7.168 10.217 -1.986 1.00 95.50 91 ILE A C 1
ATOM 728 O O . ILE A 1 91 ? -6.935 10.211 -0.780 1.00 95.50 91 ILE A O 1
ATOM 732 N N . THR A 1 92 ? -8.401 10.083 -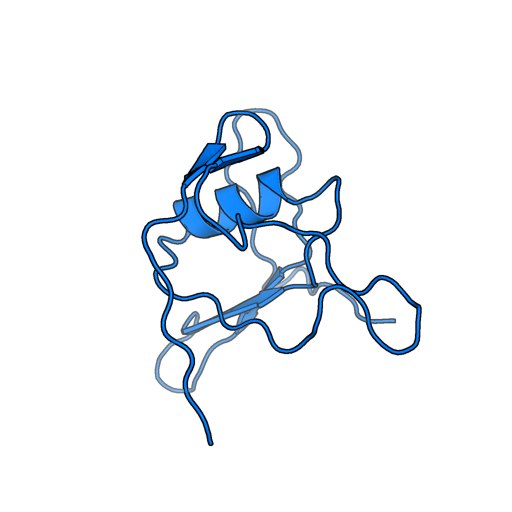2.475 1.00 98.06 92 THR A N 1
ATOM 733 C CA . THR A 1 92 ? -9.580 9.836 -1.633 1.00 98.06 92 THR A CA 1
ATOM 734 C C . THR A 1 92 ? -10.109 8.427 -1.864 1.00 98.06 92 THR A C 1
ATOM 736 O O . THR A 1 92 ? -10.448 8.055 -2.986 1.00 98.06 92 THR A O 1
ATOM 739 N N . VAL A 1 93 ? -10.207 7.650 -0.788 1.00 98.19 93 VAL A N 1
ATOM 740 C CA . VAL A 1 93 ? -10.709 6.273 -0.784 1.00 98.19 93 VAL A CA 1
ATOM 741 C C . VAL A 1 93 ? -12.102 6.291 -0.178 1.00 98.19 93 VAL A C 1
ATOM 743 O O . VAL A 1 93 ? -12.270 6.693 0.971 1.00 98.19 93 VAL A O 1
ATOM 746 N N . THR A 1 94 ? -13.099 5.862 -0.948 1.00 98.25 94 THR A N 1
ATOM 747 C CA . THR A 1 94 ? -14.511 5.895 -0.541 1.00 98.25 94 THR A CA 1
ATOM 748 C C . THR A 1 94 ? -15.037 4.484 -0.341 1.00 98.25 94 THR A C 1
ATOM 750 O O . THR A 1 94 ? -14.821 3.607 -1.176 1.00 98.25 94 THR A O 1
ATOM 753 N N . PHE A 1 95 ? -15.746 4.267 0.764 1.00 98.00 95 PHE A N 1
ATOM 754 C CA . PHE A 1 95 ? -16.420 3.006 1.033 1.00 98.00 95 PHE A CA 1
ATOM 755 C C . PHE A 1 95 ? -17.594 2.817 0.068 1.00 98.00 95 PHE A C 1
ATOM 757 O O . PHE A 1 95 ? -18.500 3.648 0.023 1.00 98.00 95 PHE A O 1
ATOM 764 N N . ALA A 1 96 ? -17.596 1.708 -0.673 1.00 96.94 96 ALA A N 1
ATOM 765 C CA . ALA A 1 96 ? -18.690 1.355 -1.581 1.00 96.94 96 ALA A CA 1
ATOM 766 C C . ALA A 1 96 ? -19.650 0.306 -0.989 1.00 96.94 96 ALA A C 1
ATOM 768 O O . ALA A 1 96 ? -20.831 0.287 -1.327 1.00 96.94 96 ALA A O 1
ATOM 769 N N . GLY A 1 97 ? -19.158 -0.567 -0.109 1.00 95.88 97 GLY A N 1
ATOM 770 C CA . GLY A 1 97 ? -19.925 -1.661 0.480 1.00 95.88 97 GLY A CA 1
ATOM 771 C C . GLY A 1 97 ? -19.013 -2.710 1.110 1.00 95.88 97 GLY A C 1
ATOM 772 O O . GLY A 1 97 ? -17.806 -2.725 0.872 1.00 95.88 97 GLY A O 1
ATOM 773 N N . SER A 1 98 ? -19.591 -3.601 1.912 1.00 94.56 98 SER A N 1
ATOM 774 C CA . SER A 1 98 ? -18.883 -4.744 2.486 1.00 94.56 98 SER A CA 1
ATOM 775 C C . SER A 1 98 ? -19.790 -5.968 2.553 1.00 94.56 98 SER A C 1
ATOM 777 O O . SER A 1 98 ? -21.017 -5.874 2.568 1.00 94.56 98 SER A O 1
ATOM 779 N N . THR A 1 99 ? -19.179 -7.147 2.559 1.00 94.50 99 THR A N 1
ATOM 780 C CA . THR A 1 99 ? -19.869 -8.416 2.790 1.00 94.50 99 THR A CA 1
ATOM 781 C C . THR A 1 99 ? -19.025 -9.227 3.750 1.00 94.50 99 THR A C 1
ATOM 783 O O . THR A 1 99 ? -17.851 -9.483 3.489 1.00 94.50 99 THR A O 1
ATOM 786 N N . MET A 1 100 ? -19.621 -9.612 4.875 1.00 90.69 100 MET A N 1
ATOM 787 C CA . MET A 1 100 ? -18.973 -10.503 5.826 1.00 90.69 100 MET A CA 1
ATOM 788 C C . MET A 1 100 ? -19.094 -11.932 5.313 1.00 90.69 100 MET A C 1
ATOM 790 O O . MET A 1 100 ? -20.199 -12.416 5.073 1.00 90.69 100 MET A O 1
ATOM 794 N N . VAL A 1 101 ? -17.958 -12.603 5.159 1.00 89.56 101 VAL A N 1
ATOM 795 C CA . VAL A 1 101 ? -17.906 -14.021 4.806 1.00 89.56 101 VAL A CA 1
ATOM 796 C C . VAL A 1 101 ? -17.598 -14.795 6.081 1.00 89.56 101 VAL A C 1
ATOM 798 O O . VAL A 1 101 ? -16.519 -14.649 6.651 1.00 89.56 101 VAL A O 1
ATOM 801 N N . SER A 1 102 ? -18.558 -15.583 6.560 1.00 85.62 102 SER A N 1
ATOM 802 C CA . SER A 1 102 ? -18.312 -16.578 7.604 1.00 85.62 102 SER A CA 1
ATOM 803 C C . SER A 1 102 ? -17.632 -17.795 6.983 1.00 85.62 102 SER A C 1
ATOM 805 O O . SER A 1 102 ? -18.123 -18.307 5.974 1.00 85.62 102 SER A O 1
ATOM 807 N N . LEU A 1 103 ? -16.523 -18.233 7.578 1.00 63.97 103 LEU A N 1
ATOM 808 C CA . LEU A 1 103 ? -15.909 -19.534 7.298 1.00 63.97 103 LEU A CA 1
ATOM 809 C C . LEU A 1 103 ? -16.678 -20.662 7.991 1.00 63.97 103 LEU A C 1
ATOM 811 O O . LEU A 1 103 ? -17.197 -20.409 9.103 1.00 63.97 103 LEU A O 1
#

Solvent-accessible surface area (backbone atoms only — not comparable to full-atom values): 6787 Å² total; per-residue (Å²): 138,86,84,72,55,80,93,42,40,49,69,49,91,52,93,92,56,79,38,81,53,67,27,30,52,39,54,51,102,89,35,74,70,67,41,77,52,59,65,65,45,44,81,93,38,36,42,59,52,51,49,48,35,61,74,71,62,58,87,77,85,90,80,94,71,55,49,61,54,97,91,38,81,60,30,45,88,77,60,44,93,52,89,48,67,42,73,37,85,93,45,73,44,66,45,88,80,87,80,90,81,82,130

pLDDT: mean 93.91, std 6.7, range [63.97, 98.25]

Sequence (103 aa):
DVGCLDATRVKLEYYGGDDYIHANYVGTPTSSRRFICTQAPLEKTCKEFWFMCMQDRVEFIVMLCNFVEKGAKKCFEYFPTSNGSLTFGEITVTFAGSTMVSL

InterPro domains:
  IPR000242 Tyrosine-specific protein phosphatase, PTPase domain [PF00102] (1-96)
  IPR000242 Tyrosine-specific protein phosphatase, PTPase domain [PS50055] (1-103)
  IPR029021 Protein-tyrosine phosphatase-like [G3DSA:3.90.190.10] (1-101)
  IPR029021 Protein-tyrosine phosphatase-like [S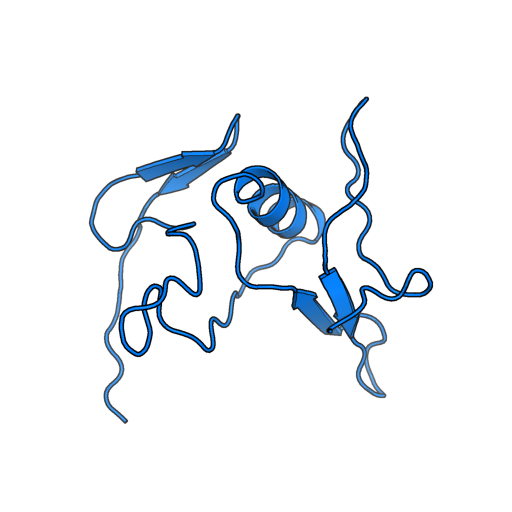SF52799] (1-100)
  IPR052782 Oocyte-to-zygote transition regulator [PTHR46163] (1-97)